Protein AF-A0AAW1MFQ7-F1 (afdb_monomer_lite)

Sequence (161 aa):
MTVETSGENYPTIGKVIPMIGCLIDQYNNYLPRYEIGKQLKTTLLKEIDKRFGAIEKSYIPAVSTILDPRFKQIHFRDPQAMGTVIRQIKSEITTLQNTSSSSESSDSSAEDPEFDLRAHHKKLAHTKKSGQCKSNKDSELNQYLSAPVRNLKDGSLGYLK

InterPro domains:
  IPR012337 Ribonuclease H-like superfamily [SSF53098] (4-151)

Foldseek 3Di:
DCVLVPPPDDPQLLCPLVVLLVVLVVLVPDDDPDPVSVVVSVVVVVVSCVVCVCVLLDQRNVLSNLPQLQRRCPSDPDVVSNVVNLVVVVVVVVVVVVVVVPPPDDDDDDDDCPPPPVVVVVVVVVVVCVDDDPPPVCCVSVVSSPDHRDDPVVPPCPPDD

Organism: Popillia japonica (NCBI:txid7064)

Structure (mmCIF, N/CA/C/O backbone):
data_AF-A0AAW1MFQ7-F1
#
_entry.id   AF-A0AAW1MFQ7-F1
#
loop_
_atom_site.group_PDB
_atom_site.id
_atom_site.type_symbol
_atom_site.label_atom_id
_atom_site.label_alt_id
_atom_site.label_comp_id
_atom_site.label_asym_id
_atom_site.label_entity_id
_atom_site.label_seq_id
_atom_site.pdbx_PDB_ins_code
_atom_site.Cartn_x
_atom_site.Cartn_y
_atom_site.Cartn_z
_atom_site.occupancy
_atom_site.B_iso_or_equiv
_atom_site.auth_seq_id
_atom_site.auth_comp_id
_atom_site.auth_asym_id
_atom_site.auth_atom_id
_atom_site.pdbx_PDB_model_num
ATOM 1 N N . MET A 1 1 ? 8.504 19.344 -7.578 1.00 40.78 1 MET A N 1
ATOM 2 C CA . MET A 1 1 ? 8.429 18.036 -6.887 1.00 40.78 1 MET A CA 1
ATOM 3 C C . MET A 1 1 ? 9.139 18.013 -5.530 1.00 40.78 1 MET A C 1
ATOM 5 O O . MET A 1 1 ? 8.792 17.167 -4.728 1.00 40.78 1 MET A O 1
ATOM 9 N N . THR A 1 2 ? 10.071 18.928 -5.230 1.00 45.25 2 THR A N 1
ATOM 10 C CA . THR A 1 2 ? 10.793 18.984 -3.937 1.00 45.25 2 THR A CA 1
ATOM 11 C C . THR A 1 2 ? 10.137 19.866 -2.867 1.00 45.25 2 THR A C 1
ATOM 13 O O . THR A 1 2 ? 10.495 19.770 -1.699 1.00 45.25 2 THR A O 1
ATOM 16 N N . VAL A 1 3 ? 9.155 20.698 -3.240 1.00 54.59 3 VAL A N 1
ATOM 17 C CA . VAL A 1 3 ? 8.459 21.604 -2.303 1.00 54.59 3 VAL A CA 1
ATOM 18 C C . VAL A 1 3 ? 7.546 20.837 -1.338 1.00 54.59 3 VAL A C 1
ATOM 20 O O . VAL A 1 3 ? 7.421 21.221 -0.185 1.00 54.59 3 VAL A O 1
ATOM 23 N N . GLU A 1 4 ? 6.967 19.707 -1.757 1.00 51.91 4 GLU A N 1
ATOM 24 C CA . GLU A 1 4 ? 6.092 18.909 -0.878 1.00 51.91 4 GLU A CA 1
ATOM 25 C C . GLU A 1 4 ? 6.851 18.032 0.130 1.00 51.91 4 GLU A C 1
ATOM 27 O O . GLU A 1 4 ? 6.253 17.508 1.069 1.00 51.91 4 GLU A O 1
ATOM 32 N N . THR A 1 5 ? 8.163 17.866 -0.061 1.00 51.28 5 THR A N 1
ATOM 33 C CA . THR A 1 5 ? 9.039 17.041 0.785 1.00 51.28 5 THR A CA 1
ATOM 34 C C . THR A 1 5 ? 9.947 17.865 1.699 1.00 51.28 5 THR A C 1
ATOM 36 O O . THR A 1 5 ? 10.625 17.286 2.546 1.00 51.28 5 THR A O 1
ATOM 39 N N . SER A 1 6 ? 9.984 19.193 1.537 1.00 50.94 6 SER A N 1
ATOM 40 C CA . SER A 1 6 ? 10.792 20.087 2.371 1.00 50.94 6 SER A CA 1
ATOM 41 C C . SER A 1 6 ? 10.010 20.429 3.642 1.00 50.94 6 SER A C 1
ATOM 43 O O . SER A 1 6 ? 8.901 20.957 3.583 1.00 50.94 6 SER A O 1
ATOM 45 N N . GLY A 1 7 ? 10.547 20.022 4.791 1.00 51.88 7 GLY A N 1
ATOM 46 C CA . GLY A 1 7 ? 9.863 19.960 6.083 1.00 51.88 7 GLY A CA 1
ATOM 47 C C . GLY A 1 7 ? 9.575 21.305 6.745 1.00 51.88 7 GLY A C 1
ATOM 48 O O . GLY A 1 7 ? 10.088 21.563 7.826 1.00 51.88 7 GLY A O 1
ATOM 49 N N . GLU A 1 8 ? 8.709 22.120 6.151 1.00 50.41 8 GLU A N 1
ATOM 50 C CA . GLU A 1 8 ? 8.240 23.361 6.783 1.00 50.41 8 GLU A CA 1
ATOM 51 C C . GLU A 1 8 ? 6.853 23.198 7.434 1.00 50.41 8 GLU A C 1
ATOM 53 O O . GLU A 1 8 ? 6.510 23.980 8.307 1.00 50.41 8 GLU A O 1
ATOM 58 N N . ASN A 1 9 ? 6.092 22.137 7.104 1.00 50.78 9 ASN A N 1
ATOM 59 C CA . ASN A 1 9 ? 4.838 21.748 7.777 1.00 50.78 9 ASN A CA 1
ATOM 60 C C . ASN A 1 9 ? 4.550 20.235 7.599 1.00 50.78 9 ASN A C 1
ATOM 62 O O . ASN A 1 9 ? 3.808 19.851 6.702 1.00 50.78 9 ASN A O 1
ATOM 66 N N . TYR A 1 10 ? 5.182 19.383 8.419 1.00 50.25 10 TYR A N 1
ATOM 67 C CA . TYR A 1 10 ? 4.993 17.922 8.571 1.00 50.25 10 TYR A CA 1
ATOM 68 C C . TYR A 1 10 ? 4.694 17.082 7.302 1.00 50.25 10 TYR A C 1
ATOM 70 O O . TYR A 1 10 ? 3.563 17.087 6.797 1.00 50.25 10 TYR A O 1
ATOM 78 N N . PRO A 1 11 ? 5.619 16.201 6.859 1.00 53.72 11 PRO A N 1
ATOM 79 C CA . PRO A 1 11 ? 5.247 15.086 5.998 1.00 53.72 11 PRO A CA 1
ATOM 80 C C . PRO A 1 11 ? 4.347 14.146 6.813 1.00 53.72 11 PRO A C 1
ATOM 82 O O . PRO A 1 11 ? 4.793 13.283 7.562 1.00 53.72 11 PRO A O 1
ATOM 85 N N . THR A 1 12 ? 3.043 14.383 6.708 1.00 68.25 12 THR A N 1
ATOM 86 C CA . THR A 1 12 ? 1.972 13.567 7.273 1.00 68.25 12 THR A CA 1
ATOM 87 C C . THR A 1 12 ? 2.138 12.165 6.710 1.00 68.25 12 THR A C 1
ATOM 8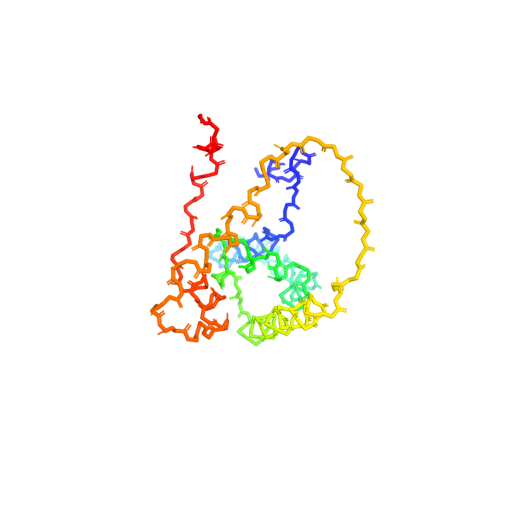9 O O . THR A 1 12 ? 1.884 11.934 5.534 1.00 68.25 12 THR A O 1
ATOM 92 N N . ILE A 1 13 ? 2.619 11.235 7.530 1.00 83.00 13 ILE A N 1
ATOM 93 C CA . ILE A 1 13 ? 2.952 9.848 7.173 1.00 83.00 13 ILE A CA 1
ATOM 94 C C . ILE A 1 13 ? 1.862 9.139 6.329 1.00 83.00 13 ILE A C 1
ATOM 96 O O . ILE A 1 13 ? 2.179 8.269 5.522 1.00 83.00 13 ILE A O 1
ATOM 100 N N . GLY A 1 14 ? 0.599 9.582 6.408 1.00 83.31 14 GLY A N 1
ATOM 101 C CA . GLY A 1 14 ? -0.511 9.154 5.542 1.00 83.31 14 GLY A CA 1
ATOM 102 C C . GLY A 1 14 ? -0.409 9.522 4.049 1.00 83.31 14 GLY A C 1
ATOM 103 O O . GLY A 1 14 ? -1.181 9.013 3.246 1.00 83.31 14 GLY A O 1
ATOM 104 N N . LYS A 1 15 ? 0.540 10.371 3.633 1.00 86.69 15 LYS A N 1
ATOM 105 C CA . LYS A 1 15 ? 0.816 10.673 2.213 1.00 86.69 15 LYS A CA 1
ATOM 106 C C . LYS A 1 15 ? 1.750 9.663 1.550 1.00 86.69 15 LYS A C 1
ATOM 108 O O . LYS A 1 15 ? 1.824 9.618 0.325 1.00 86.69 15 LYS A O 1
ATOM 113 N N . VAL A 1 16 ? 2.482 8.874 2.337 1.00 88.06 16 VAL A N 1
ATOM 114 C CA . VAL A 1 16 ? 3.538 7.989 1.827 1.00 88.06 16 VAL A CA 1
ATOM 115 C C . VAL A 1 16 ? 2.961 6.932 0.884 1.00 88.06 16 VAL A C 1
ATOM 117 O O . VAL A 1 16 ? 3.433 6.813 -0.246 1.00 88.06 16 VAL A O 1
ATOM 120 N N . ILE A 1 17 ? 1.899 6.236 1.302 1.00 89.31 17 ILE A N 1
ATOM 121 C CA . ILE A 1 17 ? 1.224 5.209 0.492 1.00 89.31 17 ILE A CA 1
ATOM 122 C C . ILE A 1 17 ? 0.671 5.805 -0.822 1.00 89.31 17 ILE A C 1
ATOM 124 O O . ILE A 1 17 ? 1.047 5.306 -1.887 1.00 89.31 17 ILE A O 1
ATOM 128 N N . PRO A 1 18 ? -0.110 6.910 -0.805 1.00 88.69 18 PRO A N 1
ATOM 129 C CA . PRO A 1 18 ? -0.550 7.588 -2.026 1.00 88.69 18 PRO A CA 1
ATOM 130 C C . PRO A 1 18 ? 0.584 7.987 -2.972 1.00 88.69 18 PRO A C 1
ATOM 132 O O . PRO A 1 18 ? 0.482 7.759 -4.175 1.00 88.69 18 PRO A O 1
ATOM 135 N N . MET A 1 19 ? 1.680 8.556 -2.456 1.00 89.19 19 MET A N 1
ATOM 136 C CA . MET A 1 19 ? 2.805 8.993 -3.291 1.00 89.19 19 MET A CA 1
ATOM 137 C C . MET A 1 19 ? 3.497 7.822 -3.992 1.00 89.19 19 MET A C 1
ATOM 139 O O . MET A 1 19 ? 3.782 7.909 -5.185 1.00 89.19 19 MET A O 1
ATOM 143 N N . ILE A 1 20 ? 3.745 6.723 -3.274 1.00 89.25 20 ILE A N 1
ATOM 144 C CA . ILE A 1 20 ? 4.351 5.511 -3.843 1.00 89.25 20 ILE A CA 1
ATOM 145 C C . ILE A 1 20 ? 3.416 4.889 -4.883 1.00 89.25 20 ILE A C 1
ATOM 147 O O . ILE A 1 20 ? 3.870 4.490 -5.958 1.00 89.25 20 ILE A O 1
ATOM 151 N N . GLY A 1 21 ? 2.112 4.862 -4.590 1.00 88.31 21 GLY A N 1
ATOM 152 C CA . GLY A 1 21 ? 1.073 4.450 -5.527 1.00 88.31 21 GLY A CA 1
ATOM 153 C C . GLY A 1 21 ? 1.164 5.238 -6.833 1.00 88.31 21 GLY A C 1
ATOM 154 O O . GLY A 1 21 ? 1.496 4.676 -7.879 1.00 88.31 21 GLY A O 1
ATOM 155 N N . CYS A 1 22 ? 1.010 6.560 -6.744 1.00 88.19 22 CYS A N 1
ATOM 156 C CA . CYS A 1 22 ? 1.114 7.467 -7.882 1.00 88.19 22 CYS A CA 1
ATOM 157 C C . CYS A 1 22 ? 2.427 7.286 -8.655 1.00 88.19 22 CYS A C 1
ATOM 159 O O . CYS A 1 22 ? 2.408 7.211 -9.880 1.00 88.19 22 CYS A O 1
ATOM 161 N N . LEU A 1 23 ? 3.567 7.181 -7.967 1.00 88.06 23 LEU A N 1
ATOM 162 C CA . LEU A 1 23 ? 4.874 7.026 -8.607 1.00 88.06 23 LEU A CA 1
ATOM 163 C C . LEU A 1 23 ? 4.950 5.753 -9.460 1.00 88.06 23 LEU A C 1
ATOM 165 O O . LEU A 1 23 ? 5.402 5.805 -10.604 1.00 88.06 23 LEU A O 1
ATOM 169 N N . ILE A 1 24 ? 4.494 4.623 -8.920 1.00 89.50 24 ILE A N 1
ATOM 170 C CA . ILE A 1 24 ? 4.485 3.344 -9.637 1.00 89.50 24 ILE A CA 1
ATOM 171 C C . ILE A 1 24 ? 3.519 3.400 -10.829 1.00 89.50 24 ILE A C 1
ATOM 173 O O . ILE A 1 24 ? 3.879 2.932 -11.906 1.00 89.50 24 ILE A O 1
ATOM 177 N N . ASP A 1 25 ? 2.343 4.017 -10.683 1.00 89.12 25 ASP A N 1
ATOM 178 C CA . ASP A 1 25 ? 1.376 4.143 -11.783 1.00 89.12 25 ASP A CA 1
ATOM 179 C C . ASP A 1 25 ? 1.938 5.006 -12.921 1.00 89.12 25 ASP A C 1
ATOM 181 O O . ASP A 1 25 ? 1.860 4.632 -14.093 1.00 89.12 25 ASP A O 1
ATOM 185 N N . GLN A 1 26 ? 2.583 6.128 -12.586 1.00 88.94 26 GLN A N 1
ATOM 186 C CA . GLN A 1 26 ? 3.259 6.990 -13.560 1.00 88.94 26 GLN A CA 1
ATOM 187 C C . GLN A 1 26 ? 4.369 6.235 -14.297 1.00 88.94 26 GLN A C 1
ATOM 189 O O . GLN A 1 26 ? 4.437 6.273 -15.526 1.00 88.94 26 GLN A O 1
ATOM 194 N N . TYR A 1 27 ? 5.215 5.504 -13.568 1.00 87.50 27 TYR A N 1
ATOM 195 C CA . TYR A 1 27 ? 6.289 4.731 -14.186 1.00 87.50 27 TYR A CA 1
ATOM 196 C C . TYR A 1 27 ? 5.764 3.584 -15.043 1.00 87.50 27 TYR A C 1
ATOM 198 O O . TYR A 1 27 ? 6.316 3.341 -16.115 1.00 87.50 27 TYR A O 1
ATOM 206 N N . ASN A 1 28 ? 4.699 2.900 -14.624 1.00 87.56 28 ASN A N 1
ATOM 207 C CA . ASN A 1 28 ? 4.076 1.831 -15.401 1.00 87.56 28 ASN A CA 1
ATOM 208 C C . ASN A 1 28 ? 3.525 2.351 -16.732 1.00 87.56 28 ASN A C 1
ATOM 210 O O . ASN A 1 28 ? 3.812 1.743 -17.765 1.00 87.56 28 ASN A O 1
ATOM 214 N N . ASN A 1 29 ? 2.863 3.510 -16.718 1.00 89.00 29 ASN A N 1
ATOM 215 C CA . ASN A 1 29 ? 2.310 4.163 -17.908 1.00 89.00 29 ASN A CA 1
ATOM 216 C C . ASN A 1 29 ? 3.370 4.823 -18.804 1.00 89.00 29 ASN A C 1
ATOM 218 O O . ASN A 1 29 ? 3.126 5.058 -19.986 1.00 89.00 29 ASN A O 1
ATOM 222 N N . TYR A 1 30 ? 4.558 5.115 -18.275 1.00 88.81 30 TYR A N 1
ATOM 223 C CA . TYR A 1 30 ? 5.650 5.678 -19.060 1.00 88.81 30 TYR A CA 1
ATOM 224 C C . TYR A 1 30 ? 6.295 4.618 -19.967 1.00 88.81 30 TYR A C 1
ATOM 226 O O . TYR A 1 30 ? 6.749 3.575 -19.485 1.00 88.81 30 TYR A O 1
ATOM 234 N N . LEU A 1 31 ? 6.387 4.893 -21.274 1.00 89.56 31 LEU A N 1
ATOM 235 C CA . LEU A 1 31 ? 7.075 4.046 -22.256 1.00 89.56 31 LEU A CA 1
ATOM 236 C C . LEU A 1 31 ? 8.417 4.679 -22.671 1.00 89.56 31 LEU A C 1
ATOM 238 O O . LEU A 1 31 ? 8.434 5.609 -23.482 1.00 89.56 31 LEU A O 1
ATOM 242 N N . PRO A 1 32 ? 9.560 4.181 -22.160 1.00 89.00 32 PRO A N 1
ATOM 243 C CA . PRO A 1 32 ? 10.869 4.683 -22.554 1.00 89.00 32 PRO A CA 1
ATOM 244 C C . PRO A 1 32 ? 11.203 4.275 -23.993 1.00 89.00 32 PRO A C 1
ATOM 246 O O . PRO A 1 32 ? 11.120 3.100 -24.354 1.00 89.00 32 PRO A O 1
ATOM 249 N N . ARG A 1 33 ? 11.653 5.243 -24.798 1.00 90.06 33 ARG A N 1
ATOM 250 C CA . ARG A 1 33 ? 12.086 5.015 -26.188 1.00 90.06 33 ARG A CA 1
ATOM 251 C C . ARG A 1 33 ? 13.464 4.352 -26.292 1.00 90.06 33 ARG A C 1
ATOM 253 O O . ARG A 1 33 ? 13.725 3.641 -27.255 1.00 90.06 33 ARG A O 1
ATOM 260 N N . TYR A 1 34 ? 14.332 4.591 -25.312 1.00 93.62 34 TYR A N 1
ATOM 261 C CA . TYR A 1 34 ? 15.722 4.129 -25.305 1.00 93.62 34 TYR A CA 1
ATOM 262 C C . TYR A 1 34 ? 15.917 2.946 -24.349 1.00 93.62 34 TYR A C 1
ATOM 264 O O . TYR A 1 34 ? 15.319 2.921 -23.271 1.00 93.62 34 TYR A O 1
ATOM 272 N N . GLU A 1 35 ? 16.807 2.011 -24.699 1.00 91.06 35 GLU A N 1
ATOM 273 C CA . GLU A 1 35 ? 17.109 0.822 -23.881 1.00 91.06 35 GLU A CA 1
ATOM 274 C C . GLU A 1 35 ? 17.611 1.174 -22.475 1.00 91.06 35 GLU A C 1
ATOM 276 O O . GLU A 1 35 ? 17.147 0.600 -21.491 1.00 91.06 35 GLU A O 1
ATOM 281 N N . ILE A 1 36 ? 18.458 2.201 -22.350 1.00 94.12 36 ILE A N 1
ATOM 282 C CA . ILE A 1 36 ? 18.899 2.710 -21.042 1.00 94.12 36 ILE A CA 1
ATOM 283 C C . ILE A 1 36 ? 17.718 3.168 -20.170 1.00 94.12 36 ILE A C 1
ATOM 285 O O . ILE A 1 36 ? 17.699 2.938 -18.964 1.00 94.12 36 ILE A O 1
ATOM 289 N N . GLY A 1 37 ? 16.683 3.751 -20.784 1.00 90.62 37 GLY A N 1
ATOM 290 C CA . GLY A 1 37 ? 15.468 4.172 -20.090 1.00 90.62 37 GLY A CA 1
ATOM 291 C C . GLY A 1 37 ? 14.620 2.988 -19.623 1.00 90.62 37 GLY A C 1
ATOM 292 O O . GLY A 1 37 ? 14.038 3.039 -18.540 1.00 90.62 37 GLY A O 1
ATOM 293 N N . LYS A 1 38 ? 14.582 1.893 -20.394 1.00 92.56 38 LYS A N 1
ATOM 294 C CA . LYS A 1 38 ? 13.915 0.643 -19.991 1.00 92.56 38 LYS A CA 1
ATOM 295 C C . LYS A 1 38 ? 14.634 -0.022 -18.820 1.00 92.56 38 LYS A C 1
ATOM 297 O O . LYS A 1 38 ? 13.981 -0.451 -17.865 1.00 92.56 38 LYS A O 1
ATOM 302 N N . GLN A 1 39 ? 15.966 -0.062 -18.862 1.00 93.38 39 GLN A N 1
ATOM 303 C CA . GLN A 1 39 ? 16.784 -0.566 -17.758 1.00 93.38 39 GLN A CA 1
ATOM 304 C C . GLN A 1 39 ? 16.586 0.277 -16.496 1.00 93.38 39 GLN A C 1
ATOM 306 O O . GLN A 1 39 ? 16.305 -0.282 -15.438 1.00 93.38 39 GLN A O 1
ATOM 311 N N . LEU A 1 40 ? 16.625 1.609 -16.613 1.00 92.44 40 LEU A N 1
ATOM 312 C CA . LEU A 1 40 ? 16.374 2.517 -15.493 1.00 92.44 40 LEU A CA 1
ATOM 313 C C . LEU A 1 40 ? 14.984 2.303 -14.884 1.00 92.44 40 LEU A C 1
ATOM 315 O O . LEU A 1 40 ? 14.884 2.124 -13.674 1.00 92.44 40 LEU A O 1
ATOM 319 N N . LYS A 1 41 ? 13.924 2.258 -15.706 1.00 92.12 41 LYS A N 1
ATOM 320 C CA . LYS A 1 41 ? 12.550 1.982 -15.246 1.00 92.12 41 LYS A CA 1
ATOM 321 C C . LYS A 1 41 ? 12.479 0.667 -14.469 1.00 92.12 41 LYS A C 1
ATOM 323 O O . LYS A 1 41 ? 11.904 0.625 -13.386 1.00 92.12 41 LYS A O 1
ATOM 328 N N . THR A 1 42 ? 13.087 -0.391 -15.000 1.00 92.81 42 THR A N 1
ATOM 329 C CA . THR A 1 42 ? 13.068 -1.721 -14.375 1.00 92.81 42 THR A CA 1
ATOM 330 C C . THR A 1 42 ? 13.802 -1.725 -13.036 1.00 92.81 42 THR A C 1
ATOM 332 O O . THR A 1 42 ? 13.282 -2.236 -12.047 1.00 92.81 42 THR A O 1
ATOM 335 N N . THR A 1 43 ? 14.998 -1.139 -12.981 1.00 93.81 43 THR A N 1
ATOM 336 C CA . THR A 1 43 ? 15.794 -1.053 -11.750 1.00 93.81 43 THR A CA 1
ATOM 337 C C . THR A 1 43 ? 15.107 -0.186 -10.702 1.00 93.81 43 THR A C 1
ATOM 339 O O . THR A 1 43 ? 15.072 -0.557 -9.532 1.00 93.81 43 THR A O 1
ATOM 342 N N . LEU A 1 44 ? 14.501 0.930 -11.112 1.00 92.75 44 LEU A N 1
ATOM 343 C CA . LEU A 1 44 ? 13.798 1.817 -10.195 1.00 92.75 44 LEU A CA 1
ATOM 344 C C . LEU A 1 44 ? 12.564 1.142 -9.589 1.00 92.75 44 LEU A C 1
ATOM 346 O O . LEU A 1 44 ? 12.392 1.192 -8.377 1.00 92.75 44 LEU A O 1
ATOM 350 N N . LEU A 1 45 ? 11.740 0.465 -10.397 1.00 92.75 45 LEU A N 1
ATOM 351 C CA . LEU A 1 45 ? 10.583 -0.280 -9.888 1.00 92.75 45 LEU A CA 1
ATOM 352 C C . LEU A 1 45 ? 11.005 -1.381 -8.906 1.00 92.75 45 LEU A C 1
ATOM 354 O O . LEU A 1 45 ? 10.363 -1.541 -7.871 1.00 92.75 45 LEU A O 1
ATOM 358 N N . LYS A 1 46 ? 12.118 -2.079 -9.173 1.00 93.81 46 LYS A N 1
ATOM 359 C CA . LYS A 1 46 ? 12.692 -3.064 -8.241 1.00 93.81 46 LYS A CA 1
ATOM 360 C C . LYS A 1 46 ? 13.136 -2.436 -6.920 1.00 93.81 46 LYS A C 1
ATOM 362 O O . LYS A 1 46 ? 12.874 -3.000 -5.865 1.00 93.81 46 LYS A O 1
ATOM 367 N N . GLU A 1 47 ? 13.802 -1.284 -6.955 1.00 94.06 47 GLU A N 1
ATOM 368 C CA . GLU A 1 47 ? 14.229 -0.590 -5.733 1.00 94.06 47 GLU A CA 1
ATOM 369 C C . GLU A 1 47 ? 13.047 -0.013 -4.944 1.00 94.06 47 GLU A C 1
ATOM 371 O O . GLU A 1 47 ? 13.061 -0.048 -3.712 1.00 94.06 47 GLU A O 1
ATOM 376 N N . ILE A 1 48 ? 12.007 0.474 -5.631 1.00 92.06 48 ILE A N 1
ATOM 377 C CA . ILE A 1 48 ? 10.765 0.915 -4.989 1.00 92.06 48 ILE A CA 1
ATOM 378 C C . ILE A 1 48 ? 10.096 -0.271 -4.292 1.00 92.06 48 ILE A C 1
ATOM 380 O O . ILE A 1 48 ? 9.780 -0.163 -3.113 1.00 92.06 48 ILE A O 1
ATOM 384 N N . ASP A 1 49 ? 9.929 -1.405 -4.969 1.00 91.31 49 ASP A N 1
ATOM 385 C CA . ASP A 1 49 ? 9.322 -2.603 -4.377 1.00 91.31 49 ASP A CA 1
ATOM 386 C C . ASP A 1 49 ? 10.145 -3.144 -3.197 1.00 91.31 49 ASP A C 1
ATOM 388 O O . ASP A 1 49 ? 9.621 -3.409 -2.118 1.00 91.31 49 ASP A O 1
ATOM 392 N N . LYS A 1 50 ? 11.472 -3.180 -3.327 1.00 92.81 50 LYS A N 1
ATOM 393 C CA . LYS A 1 50 ? 12.374 -3.600 -2.249 1.00 92.81 50 LYS A CA 1
ATOM 394 C C . LYS A 1 50 ? 12.243 -2.747 -0.982 1.00 92.81 50 LYS A C 1
ATOM 396 O O . LYS A 1 50 ? 12.368 -3.272 0.121 1.00 92.81 50 LYS A O 1
ATOM 401 N N . ARG A 1 51 ? 12.047 -1.431 -1.123 1.00 89.75 51 ARG A N 1
ATOM 402 C CA . ARG A 1 51 ? 11.999 -0.483 0.008 1.00 89.75 51 ARG A CA 1
ATOM 403 C C . ARG A 1 51 ? 10.587 -0.243 0.530 1.00 89.75 51 ARG A C 1
ATOM 405 O O . ARG A 1 51 ? 10.413 0.007 1.718 1.00 89.75 51 ARG A O 1
ATOM 412 N N . PHE A 1 52 ? 9.594 -0.307 -0.350 1.00 88.75 52 PHE A N 1
ATOM 413 C CA . PHE A 1 52 ? 8.224 0.117 -0.083 1.00 88.75 52 PHE A CA 1
ATOM 414 C C . PHE A 1 52 ? 7.165 -0.947 -0.391 1.00 88.75 52 PHE A C 1
ATOM 416 O O . PHE A 1 52 ? 5.997 -0.715 -0.106 1.00 88.75 52 PHE A O 1
ATOM 423 N N . GLY A 1 53 ? 7.520 -2.125 -0.902 1.00 86.50 53 GLY A N 1
ATOM 424 C CA . GLY A 1 53 ? 6.559 -3.185 -1.242 1.00 86.50 53 GLY A CA 1
ATOM 425 C C . GLY A 1 53 ? 5.770 -3.718 -0.040 1.00 86.50 53 GLY A C 1
ATOM 426 O O . GLY A 1 53 ? 4.663 -4.224 -0.188 1.00 86.50 53 GLY A O 1
ATOM 427 N N . ALA A 1 54 ? 6.296 -3.547 1.178 1.00 88.56 54 ALA A N 1
ATOM 428 C CA . ALA A 1 54 ? 5.611 -3.896 2.424 1.00 88.56 54 ALA A CA 1
ATOM 429 C C . ALA A 1 54 ? 5.045 -2.680 3.187 1.00 88.56 54 ALA A C 1
ATOM 431 O O . ALA A 1 54 ? 4.618 -2.830 4.332 1.00 88.56 54 ALA A O 1
ATOM 432 N N . ILE A 1 55 ? 5.028 -1.479 2.592 1.00 88.50 55 ILE A N 1
ATOM 433 C CA . ILE A 1 55 ? 4.619 -0.252 3.298 1.00 88.50 55 ILE A CA 1
ATOM 434 C C . ILE A 1 55 ? 3.155 -0.300 3.755 1.00 88.50 55 ILE A C 1
ATOM 436 O O . ILE A 1 55 ? 2.843 0.181 4.839 1.00 88.50 55 ILE A O 1
ATOM 440 N N . GLU A 1 56 ? 2.279 -0.948 2.981 1.00 86.06 56 GLU A N 1
ATOM 441 C CA . GLU A 1 56 ? 0.857 -1.122 3.312 1.00 86.06 56 GLU A CA 1
ATOM 442 C C . GLU A 1 56 ? 0.633 -2.083 4.490 1.00 86.06 56 GLU A C 1
ATOM 444 O O . GLU A 1 56 ? -0.399 -2.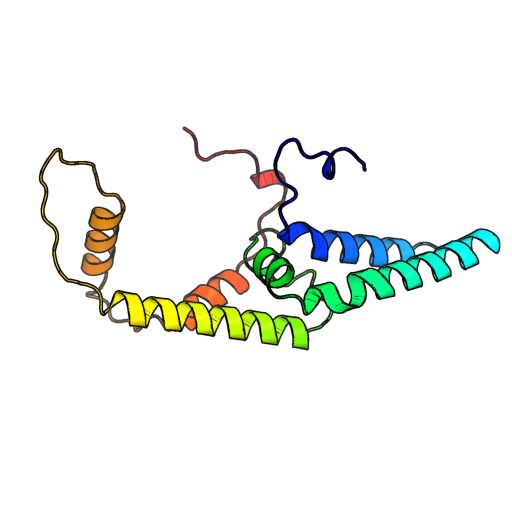021 5.153 1.00 86.06 56 GLU A O 1
ATOM 449 N N . LYS A 1 57 ? 1.612 -2.951 4.785 1.00 88.69 57 LYS A N 1
ATOM 450 C CA . LYS A 1 57 ? 1.584 -3.880 5.928 1.00 88.69 57 LYS A CA 1
ATOM 451 C C . LYS A 1 57 ? 2.091 -3.229 7.214 1.00 88.69 57 LYS A C 1
ATOM 453 O O . LYS A 1 57 ? 1.887 -3.770 8.298 1.00 88.69 57 LYS A O 1
ATOM 458 N N . SER A 1 58 ? 2.763 -2.082 7.106 1.00 89.81 58 SER A N 1
ATOM 459 C CA . SER A 1 58 ? 3.210 -1.314 8.261 1.00 89.81 58 SER A CA 1
ATOM 460 C C . SER A 1 58 ? 2.041 -0.519 8.838 1.00 89.81 58 SER A C 1
ATOM 462 O O . SER A 1 58 ? 1.422 0.291 8.150 1.00 89.81 58 SER A O 1
ATOM 464 N N . TYR A 1 59 ? 1.746 -0.747 10.119 1.00 88.94 59 TYR A N 1
ATOM 465 C CA . TYR A 1 59 ? 0.550 -0.216 10.773 1.00 88.94 59 TYR A CA 1
ATOM 466 C C . TYR A 1 59 ? 0.470 1.315 10.727 1.00 88.94 59 TYR A C 1
ATOM 468 O O . TYR A 1 59 ? -0.524 1.871 10.275 1.00 88.94 59 TYR A O 1
ATOM 476 N N . ILE A 1 60 ? 1.538 2.005 11.132 1.00 90.44 60 ILE A N 1
ATOM 477 C CA . ILE A 1 60 ? 1.564 3.471 11.259 1.00 90.44 60 ILE A CA 1
ATOM 478 C C . ILE A 1 60 ? 1.233 4.184 9.933 1.00 90.44 60 ILE A C 1
ATOM 480 O O . ILE A 1 60 ? 0.288 4.980 9.919 1.00 90.44 60 ILE A O 1
ATOM 484 N N . PRO A 1 61 ? 1.944 3.940 8.810 1.00 87.06 61 PRO A N 1
ATOM 485 C CA . PRO A 1 61 ? 1.615 4.587 7.542 1.00 87.06 61 PRO A CA 1
ATOM 486 C C . PRO A 1 61 ? 0.251 4.150 7.004 1.00 87.06 61 PRO A C 1
ATOM 488 O O . PRO A 1 61 ? -0.471 4.983 6.452 1.00 87.06 61 PRO A O 1
ATOM 491 N N . ALA A 1 62 ? -0.142 2.888 7.201 1.00 89.50 62 ALA A N 1
ATOM 492 C CA . ALA A 1 62 ? -1.418 2.386 6.715 1.00 89.50 62 ALA A CA 1
ATOM 493 C C . ALA A 1 62 ? -2.613 3.024 7.436 1.00 89.50 62 ALA A C 1
ATOM 495 O O . ALA A 1 62 ? -3.494 3.591 6.790 1.00 89.50 62 ALA A O 1
ATOM 496 N N . VAL A 1 63 ? -2.616 3.024 8.769 1.00 91.50 63 VAL A N 1
ATOM 497 C CA . VAL A 1 63 ? -3.659 3.679 9.572 1.00 91.50 63 VAL A CA 1
ATOM 498 C C . VAL A 1 63 ? -3.727 5.161 9.272 1.00 91.50 63 VAL A C 1
ATOM 500 O O . VAL A 1 63 ? -4.810 5.688 9.040 1.00 91.50 63 VAL A O 1
ATOM 503 N N . SER A 1 64 ? -2.577 5.830 9.220 1.00 89.56 64 SER A N 1
ATOM 504 C CA . SER A 1 64 ? -2.534 7.266 8.950 1.00 89.56 64 SER A CA 1
ATOM 505 C C . SER A 1 64 ? -3.103 7.613 7.576 1.00 89.56 64 SER A C 1
ATOM 507 O O . SER A 1 64 ? -3.713 8.663 7.419 1.00 89.56 64 SER A O 1
ATOM 509 N N . THR A 1 65 ? -2.938 6.729 6.589 1.00 90.25 65 THR A N 1
ATOM 510 C CA . THR A 1 65 ? -3.532 6.892 5.254 1.00 90.25 65 THR A CA 1
ATOM 511 C C . THR A 1 65 ? -5.045 6.661 5.289 1.00 90.25 65 THR A C 1
ATOM 513 O O . THR A 1 65 ? -5.801 7.446 4.721 1.00 90.25 65 THR A O 1
ATOM 516 N N . ILE A 1 66 ? -5.507 5.618 5.991 1.00 90.44 66 ILE A N 1
ATOM 517 C CA . ILE A 1 66 ? -6.936 5.283 6.112 1.00 90.44 66 ILE A CA 1
ATOM 518 C C . ILE A 1 66 ? -7.706 6.383 6.851 1.00 90.44 66 ILE A C 1
ATOM 520 O O . ILE A 1 66 ? -8.807 6.756 6.442 1.00 90.44 66 ILE A O 1
ATOM 524 N N . LEU A 1 67 ? -7.134 6.911 7.931 1.00 88.44 67 LEU A N 1
ATOM 525 C CA . LEU A 1 67 ? -7.739 7.962 8.746 1.00 88.44 67 LEU A CA 1
ATOM 526 C C . LEU A 1 67 ? -7.634 9.356 8.114 1.00 88.44 67 LEU A C 1
ATOM 528 O O . LEU A 1 67 ? -8.287 10.276 8.597 1.00 88.44 67 LEU A O 1
ATOM 532 N N . ASP A 1 68 ? -6.874 9.524 7.028 1.00 85.38 68 ASP A N 1
ATOM 533 C CA . ASP A 1 68 ? -6.857 10.772 6.267 1.00 85.38 68 ASP A CA 1
ATOM 534 C C . ASP A 1 68 ? -8.069 10.828 5.313 1.00 85.38 68 ASP A C 1
ATOM 536 O O . ASP A 1 68 ? -8.158 10.017 4.379 1.00 85.38 68 ASP A O 1
ATOM 540 N N . PRO A 1 69 ? -8.996 11.798 5.474 1.00 81.50 69 PRO A N 1
ATOM 541 C CA . PRO A 1 69 ? -10.197 11.905 4.643 1.00 81.50 69 PRO A CA 1
ATOM 542 C C . PRO A 1 69 ? -9.919 12.102 3.151 1.00 81.50 69 PRO A C 1
ATOM 544 O O . PRO A 1 69 ? -10.840 11.940 2.346 1.00 81.50 69 PRO A O 1
ATOM 547 N N . ARG A 1 70 ? -8.686 12.491 2.791 1.00 81.12 70 ARG A N 1
ATOM 548 C CA . ARG A 1 70 ? -8.225 12.737 1.417 1.00 81.12 70 ARG A CA 1
ATOM 549 C C . ARG A 1 70 ? -7.752 11.475 0.694 1.00 81.12 70 ARG A C 1
ATOM 551 O O . ARG A 1 70 ? -7.655 11.508 -0.525 1.00 81.12 70 ARG A O 1
ATOM 558 N N . PHE A 1 71 ? -7.458 10.387 1.405 1.00 83.06 71 PHE A N 1
ATOM 559 C CA . PHE A 1 71 ? -6.904 9.169 0.797 1.00 83.06 71 PHE A CA 1
ATOM 560 C C . PHE A 1 71 ? -7.757 7.940 1.102 1.00 83.06 71 PHE A C 1
ATOM 562 O O . PHE A 1 71 ? -8.166 7.228 0.180 1.00 83.06 71 PHE A O 1
ATOM 569 N N . LYS A 1 72 ? -8.077 7.716 2.382 1.00 85.00 72 LYS A N 1
ATOM 570 C CA . LYS A 1 72 ? -8.855 6.568 2.863 1.00 85.00 72 LYS A CA 1
ATOM 571 C C . LYS A 1 72 ? -8.354 5.252 2.253 1.00 85.00 72 LYS A C 1
ATOM 573 O O . LYS A 1 72 ? -7.188 4.905 2.401 1.00 85.00 72 LYS A O 1
ATOM 578 N N . GLN A 1 73 ? -9.234 4.520 1.573 1.00 85.38 73 GLN A N 1
ATOM 579 C CA . GLN A 1 73 ? -8.957 3.203 0.996 1.00 85.38 73 GLN A CA 1
ATOM 580 C C . GLN A 1 73 ? -8.429 3.261 -0.446 1.00 85.38 73 GLN A C 1
ATOM 582 O O . GLN A 1 73 ? -7.983 2.245 -0.962 1.00 85.38 73 GLN A O 1
ATOM 587 N N . ILE A 1 74 ? -8.468 4.425 -1.108 1.00 83.62 74 ILE A N 1
ATOM 588 C CA . ILE A 1 74 ? -8.275 4.525 -2.567 1.00 83.62 74 ILE A CA 1
ATOM 589 C C . ILE A 1 74 ? -6.875 4.088 -3.007 1.00 83.62 74 ILE A C 1
ATOM 591 O O . ILE A 1 74 ? -6.714 3.513 -4.078 1.00 83.62 74 ILE A O 1
ATOM 595 N N . HIS A 1 75 ? -5.864 4.370 -2.189 1.00 80.12 75 HIS A N 1
ATOM 596 C CA . HIS A 1 75 ? -4.464 4.163 -2.557 1.00 80.12 75 HIS A CA 1
ATOM 597 C C . HIS A 1 75 ? -3.871 2.844 -2.048 1.00 80.12 75 HIS A C 1
ATOM 599 O O . HIS A 1 75 ? -2.666 2.646 -2.179 1.00 80.12 75 HIS A O 1
ATOM 605 N N . PHE A 1 76 ? -4.690 1.953 -1.482 1.00 84.81 76 PHE A N 1
ATOM 606 C CA . PHE A 1 76 ? -4.250 0.614 -1.095 1.00 84.81 76 PHE A CA 1
ATOM 607 C C . PHE A 1 76 ? -4.318 -0.337 -2.285 1.00 84.81 76 PHE A C 1
ATOM 609 O O . PHE A 1 76 ? -5.343 -0.431 -2.962 1.00 84.81 76 PHE A O 1
ATOM 616 N N . ARG A 1 77 ? -3.230 -1.0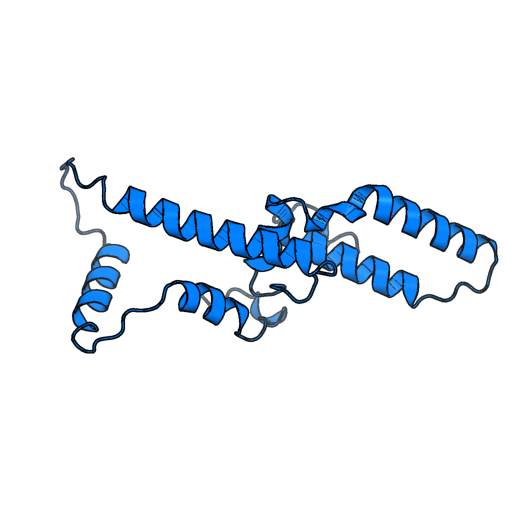65 -2.525 1.00 84.75 77 ARG A N 1
ATOM 617 C CA . ARG A 1 77 ? -3.127 -2.063 -3.593 1.00 84.75 77 ARG A CA 1
ATOM 618 C C . ARG A 1 77 ? -3.281 -3.485 -3.092 1.00 84.75 77 ARG A C 1
ATOM 620 O O . ARG A 1 77 ? -3.657 -4.343 -3.883 1.00 84.75 77 ARG A O 1
ATOM 627 N N . ASP A 1 78 ? -3.000 -3.734 -1.816 1.00 87.06 78 ASP A N 1
ATOM 628 C CA . ASP A 1 78 ? -3.184 -5.025 -1.162 1.00 87.06 78 ASP A CA 1
ATOM 629 C C . ASP A 1 78 ? -4.479 -5.013 -0.319 1.00 87.06 78 ASP A C 1
ATOM 631 O O . ASP A 1 78 ? -4.505 -4.473 0.797 1.00 87.06 78 ASP A O 1
ATOM 635 N N . PRO A 1 79 ? -5.576 -5.637 -0.806 1.00 86.62 79 PRO A N 1
ATOM 636 C CA . PRO A 1 79 ? -6.833 -5.700 -0.065 1.00 86.62 79 PRO A CA 1
ATOM 637 C C . PRO A 1 79 ? -6.706 -6.438 1.273 1.00 86.62 79 PRO A C 1
ATOM 639 O O . PRO A 1 79 ? -7.449 -6.139 2.211 1.00 86.62 79 PRO A O 1
ATOM 642 N N . GLN A 1 80 ? -5.776 -7.396 1.387 1.00 88.75 80 GLN A N 1
ATOM 643 C CA . GLN A 1 80 ? -5.560 -8.144 2.625 1.00 88.75 80 GLN A CA 1
ATOM 644 C C . GLN A 1 80 ? -4.868 -7.277 3.677 1.00 88.75 80 GLN A C 1
ATOM 646 O O . GLN A 1 80 ? -5.280 -7.278 4.844 1.00 88.75 80 GLN A O 1
ATOM 651 N N . ALA A 1 81 ? -3.854 -6.507 3.272 1.00 87.56 81 ALA A N 1
ATOM 652 C CA . ALA A 1 81 ? -3.200 -5.541 4.150 1.00 87.56 81 ALA A CA 1
ATOM 653 C C . ALA A 1 81 ? -4.209 -4.495 4.646 1.00 87.56 81 ALA A C 1
ATOM 655 O O . ALA A 1 81 ? -4.350 -4.298 5.854 1.00 87.56 81 ALA A O 1
ATOM 656 N N . MET A 1 82 ? -5.006 -3.923 3.740 1.00 89.81 82 MET A N 1
ATOM 657 C CA . MET A 1 82 ? -6.060 -2.968 4.090 1.00 89.81 82 MET A CA 1
ATOM 658 C C . MET A 1 82 ? -7.075 -3.554 5.085 1.00 89.81 82 MET A C 1
ATOM 660 O O . MET A 1 82 ? -7.380 -2.931 6.104 1.00 89.81 82 MET A O 1
ATOM 664 N N . GLY A 1 83 ? -7.583 -4.765 4.832 1.00 88.81 83 GLY A N 1
ATOM 665 C CA . GLY A 1 83 ? -8.531 -5.433 5.729 1.00 88.81 83 GLY A CA 1
ATOM 666 C C . GLY A 1 83 ? -7.949 -5.691 7.123 1.00 88.81 83 GLY A C 1
ATOM 667 O O . GLY A 1 83 ? -8.639 -5.516 8.131 1.00 88.81 83 GLY A O 1
ATOM 668 N N . THR A 1 84 ? -6.662 -6.040 7.192 1.00 91.19 84 THR A N 1
ATOM 669 C CA . THR A 1 84 ? -5.942 -6.240 8.458 1.00 91.19 84 THR A CA 1
ATOM 670 C C . THR A 1 84 ? -5.876 -4.949 9.267 1.00 91.19 84 THR A C 1
ATOM 672 O O . THR A 1 84 ? -6.186 -4.962 10.459 1.00 91.19 84 THR A O 1
ATOM 675 N N . VAL A 1 85 ? -5.544 -3.834 8.617 1.00 91.06 85 VAL A N 1
ATOM 676 C CA . VAL A 1 85 ? -5.428 -2.523 9.264 1.00 91.06 85 VAL A CA 1
ATOM 677 C C . VAL A 1 85 ? -6.794 -2.030 9.745 1.00 91.06 85 VAL A C 1
ATOM 679 O O . VAL A 1 85 ? -6.920 -1.599 10.887 1.00 91.06 85 VAL A O 1
ATOM 682 N N . ILE A 1 86 ? -7.853 -2.175 8.940 1.00 90.56 86 ILE A N 1
ATOM 683 C CA . ILE A 1 86 ? -9.223 -1.826 9.359 1.00 90.56 86 ILE A CA 1
ATOM 684 C C . ILE A 1 86 ? -9.643 -2.640 10.587 1.00 90.56 86 ILE A C 1
ATOM 686 O O . ILE A 1 86 ? -10.225 -2.093 11.524 1.00 90.56 86 ILE A O 1
ATOM 690 N N . ARG A 1 87 ? -9.337 -3.943 10.616 1.00 90.94 87 ARG A N 1
ATOM 691 C CA . ARG A 1 87 ? -9.619 -4.798 11.777 1.00 90.94 87 ARG A CA 1
ATOM 692 C C . ARG A 1 87 ? -8.873 -4.322 13.024 1.00 90.94 87 ARG A C 1
ATOM 694 O O . ARG A 1 87 ? -9.460 -4.312 14.102 1.00 90.94 87 ARG A O 1
ATOM 701 N N . GLN A 1 88 ? -7.612 -3.918 12.882 1.00 90.50 88 GLN A N 1
ATOM 702 C CA . GLN A 1 88 ? -6.826 -3.375 13.991 1.00 90.50 88 GLN A CA 1
ATOM 703 C C . GLN A 1 88 ? -7.426 -2.066 14.517 1.00 90.50 88 GLN A C 1
ATOM 705 O O . GLN A 1 88 ? -7.693 -1.980 15.714 1.00 90.50 88 GLN A O 1
ATOM 710 N N . ILE A 1 89 ? -7.782 -1.125 13.636 1.00 90.69 89 ILE A N 1
ATOM 711 C CA . ILE A 1 89 ? -8.464 0.124 14.020 1.00 90.69 89 ILE A CA 1
ATOM 712 C C . ILE A 1 89 ? -9.746 -0.180 14.813 1.00 90.69 89 ILE A C 1
ATOM 714 O O . ILE A 1 89 ? -9.975 0.388 15.880 1.00 90.69 89 ILE A O 1
ATOM 718 N N . LYS A 1 90 ? -10.573 -1.123 14.342 1.00 90.00 90 LYS A N 1
ATOM 719 C CA . LYS A 1 90 ? -11.795 -1.543 15.053 1.00 90.00 90 LYS A CA 1
ATOM 720 C C . LYS A 1 90 ? -11.506 -2.111 16.443 1.00 90.00 90 LYS A C 1
ATOM 722 O O . LYS A 1 90 ? -12.234 -1.817 17.395 1.00 90.00 90 LYS A O 1
ATOM 727 N N . SER A 1 91 ? -10.452 -2.916 16.564 1.00 89.62 91 SER A N 1
ATOM 728 C CA . SER A 1 91 ? -10.048 -3.489 17.848 1.00 89.62 91 SER A CA 1
ATOM 729 C C . SER A 1 91 ? -9.578 -2.416 18.832 1.00 89.62 91 SER A C 1
ATOM 731 O O . SER A 1 91 ? -10.001 -2.433 19.984 1.00 89.62 91 SER A O 1
ATOM 733 N N . GLU A 1 92 ? -8.801 -1.429 18.378 1.00 88.44 92 GLU A N 1
ATOM 734 C CA . GLU A 1 92 ? -8.325 -0.325 19.219 1.00 88.44 92 GLU A CA 1
ATOM 735 C C . GLU A 1 92 ? -9.473 0.562 19.707 1.00 88.44 92 GLU A C 1
ATOM 737 O O . GLU A 1 92 ? -9.555 0.856 20.901 1.00 88.44 92 GLU A O 1
ATOM 742 N N . ILE A 1 93 ? -10.414 0.910 18.821 1.00 87.75 93 ILE A N 1
ATOM 743 C CA . ILE A 1 93 ? -11.622 1.668 19.186 1.00 87.75 93 ILE A CA 1
ATOM 744 C C . ILE A 1 93 ? -12.411 0.940 20.284 1.00 87.75 93 ILE A C 1
ATOM 746 O O . ILE A 1 93 ? -12.896 1.572 21.222 1.00 87.75 93 ILE A O 1
ATOM 750 N N . THR A 1 94 ? -12.531 -0.386 20.187 1.00 86.81 94 THR A N 1
ATOM 751 C CA . THR A 1 94 ? -13.265 -1.194 21.171 1.00 86.81 94 THR A CA 1
ATOM 752 C C . THR A 1 94 ? -12.536 -1.236 22.518 1.00 86.81 94 THR A C 1
ATOM 754 O O . THR A 1 94 ? -13.157 -1.038 23.562 1.00 86.81 94 THR A O 1
ATOM 757 N N . THR A 1 95 ? -11.214 -1.432 22.510 1.00 87.25 95 THR A N 1
ATOM 758 C CA . THR A 1 95 ? -10.388 -1.492 23.727 1.00 87.25 95 THR A CA 1
ATOM 759 C C . THR A 1 95 ? -10.426 -0.183 24.516 1.00 87.25 95 THR A C 1
ATOM 761 O O . THR A 1 95 ? -10.684 -0.209 25.718 1.00 87.25 95 THR A O 1
ATOM 764 N N . LEU A 1 96 ? -10.251 0.965 23.851 1.00 83.62 96 LEU A N 1
ATOM 765 C CA . LEU A 1 96 ? -10.250 2.289 24.495 1.00 83.62 96 LEU A CA 1
ATOM 766 C C . LEU A 1 96 ? -11.579 2.634 25.184 1.00 83.62 96 LEU A C 1
ATOM 768 O O . LEU A 1 96 ? -11.626 3.415 26.136 1.00 83.62 96 LEU A O 1
ATOM 772 N N . GLN A 1 97 ? -12.686 2.071 24.708 1.00 73.38 97 GLN A N 1
ATOM 773 C CA . GLN A 1 97 ? -13.998 2.306 25.305 1.00 73.38 97 GLN A CA 1
ATOM 774 C C . GLN A 1 97 ? -14.204 1.487 26.578 1.00 73.38 97 GLN A C 1
ATOM 776 O O . GLN A 1 97 ? -14.787 1.999 27.530 1.00 73.38 97 GLN A O 1
ATOM 781 N N . ASN A 1 98 ? -13.677 0.262 26.620 1.00 74.75 98 ASN A N 1
ATOM 782 C CA . ASN A 1 98 ? -13.738 -0.582 27.812 1.00 74.75 98 ASN A CA 1
ATOM 783 C C . ASN A 1 98 ? -12.871 -0.024 28.953 1.00 74.75 98 ASN A C 1
ATOM 785 O O . ASN A 1 98 ? -13.244 -0.131 30.120 1.00 74.75 98 ASN A O 1
ATOM 789 N N . THR A 1 99 ? -11.745 0.619 28.630 1.00 71.94 99 THR A N 1
ATOM 790 C CA . THR A 1 99 ? -10.901 1.293 29.629 1.00 71.94 99 THR A CA 1
ATOM 791 C C . THR A 1 99 ? -11.540 2.587 30.135 1.00 71.94 99 THR A C 1
ATOM 793 O O . THR A 1 99 ? -11.478 2.873 31.326 1.00 71.94 99 THR A O 1
ATOM 796 N N . SER A 1 100 ? -12.229 3.333 29.265 1.00 59.50 100 SER A N 1
ATOM 797 C CA . SER A 1 100 ? -12.921 4.578 29.638 1.00 59.50 100 SER A CA 1
ATOM 798 C C . SER A 1 100 ? -14.109 4.353 30.583 1.00 59.50 100 SER A C 1
ATOM 800 O O . SER A 1 100 ? -14.440 5.239 31.357 1.00 59.50 100 SER A O 1
ATOM 802 N N . SER A 1 101 ? -14.744 3.176 30.564 1.00 54.06 101 SER A N 1
ATOM 803 C CA . SER A 1 101 ? -15.807 2.822 31.519 1.00 54.06 101 SER A CA 1
ATOM 804 C C . SER A 1 101 ? -15.309 2.412 32.911 1.00 54.06 101 SER A C 1
ATOM 806 O O . SER A 1 101 ? -16.132 2.141 33.779 1.00 54.06 101 SER A O 1
ATOM 808 N N . SER A 1 102 ? -13.991 2.336 33.131 1.00 47.03 102 SER A N 1
ATOM 809 C CA . SER A 1 102 ? -13.396 1.801 34.364 1.00 47.03 102 SER A CA 1
ATOM 810 C C . SER A 1 102 ? -12.571 2.821 35.165 1.00 47.03 102 SER A C 1
ATOM 812 O O . SER A 1 102 ? -11.926 2.431 36.137 1.00 47.03 102 SER A O 1
ATOM 814 N N . SER A 1 103 ? -12.573 4.105 34.791 1.00 44.00 103 SER A N 1
ATOM 815 C CA . SER A 1 103 ? -11.748 5.144 35.437 1.00 44.00 103 SER A CA 1
ATOM 816 C C . SER A 1 103 ? -12.541 6.393 35.827 1.00 44.00 103 SER A C 1
ATOM 818 O O . SER A 1 103 ? -12.109 7.513 35.582 1.00 44.00 103 SER A O 1
ATOM 820 N N . GLU A 1 104 ? -13.688 6.199 36.476 1.00 42.94 104 GLU A N 1
ATOM 821 C CA . GLU A 1 104 ? -14.392 7.266 37.194 1.00 42.94 104 GLU A CA 1
ATOM 822 C C . GLU A 1 104 ? -14.034 7.159 38.691 1.00 42.94 104 GLU A C 1
ATOM 824 O O . GLU A 1 104 ? -14.797 6.620 39.492 1.00 42.94 104 GLU A O 1
ATOM 829 N N . SER A 1 105 ? -12.840 7.616 39.085 1.00 40.34 105 SER A N 1
ATOM 830 C CA . SER A 1 105 ? -12.539 7.900 40.494 1.00 40.34 105 SER A CA 1
ATOM 831 C C . SER A 1 105 ? -11.704 9.172 40.624 1.00 40.34 105 SER A C 1
ATOM 833 O O . SER A 1 105 ? -10.513 9.165 40.326 1.00 40.34 105 SER A O 1
ATOM 835 N N . SER A 1 106 ? -12.396 10.219 41.074 1.00 41.53 106 SER A N 1
ATOM 836 C CA . SER A 1 106 ? -11.952 11.357 41.884 1.00 41.53 106 SER A CA 1
ATOM 837 C C . SER A 1 106 ? -10.608 12.015 41.563 1.00 41.53 106 SER A C 1
ATOM 839 O O . SER A 1 106 ? -9.565 11.486 41.927 1.00 41.53 106 SER A O 1
ATOM 841 N N . ASP A 1 107 ? -10.657 13.268 41.105 1.00 31.03 107 ASP A N 1
ATOM 842 C CA . ASP A 1 107 ? -10.052 14.338 41.904 1.00 31.03 107 ASP A CA 1
ATOM 843 C C . ASP A 1 107 ? -10.751 15.680 41.649 1.00 31.03 107 ASP A C 1
ATOM 845 O O . ASP A 1 107 ? -11.135 16.010 40.526 1.00 31.03 107 ASP A O 1
ATOM 849 N N . SER A 1 108 ? -10.979 16.415 42.728 1.00 43.44 108 SER A N 1
ATOM 850 C CA . SER A 1 108 ? -11.714 17.674 42.778 1.00 43.44 108 SER A CA 1
ATOM 851 C C . SER A 1 108 ? -10.741 18.828 42.949 1.00 43.44 108 SER A C 1
ATOM 853 O O . SER A 1 108 ? -10.019 18.879 43.941 1.00 43.44 108 SER A O 1
ATOM 855 N N . SER A 1 109 ? -10.773 19.803 42.047 1.00 35.03 109 SER A N 1
ATOM 856 C CA . SER A 1 109 ? -10.250 21.149 42.295 1.00 35.03 109 SER A CA 1
ATOM 857 C C . SER A 1 109 ? -11.063 22.134 41.462 1.00 35.03 109 SER A C 1
ATOM 859 O O . SER A 1 109 ? -11.154 22.001 40.245 1.00 35.03 109 SER A O 1
ATOM 861 N N . ALA A 1 110 ? -11.735 23.053 42.151 1.00 44.72 110 ALA A N 1
ATOM 862 C CA . ALA A 1 110 ? -12.487 24.148 41.556 1.00 44.72 110 ALA A CA 1
ATOM 863 C C . ALA A 1 110 ? -11.521 25.236 41.070 1.00 44.72 110 ALA A C 1
ATOM 865 O O . ALA A 1 110 ? -10.579 25.528 41.792 1.00 44.72 110 ALA A O 1
ATOM 866 N N . GLU A 1 111 ? -11.759 25.792 39.879 1.00 41.41 111 GLU A N 1
ATOM 867 C CA . GLU A 1 111 ? -11.809 27.233 39.568 1.00 41.41 111 GLU A CA 1
ATOM 868 C C . GLU A 1 111 ? -12.308 27.420 38.110 1.00 41.41 111 GLU A C 1
ATOM 870 O O . GLU A 1 111 ? -11.945 26.645 37.229 1.00 41.41 111 GLU A O 1
ATOM 875 N N . ASP A 1 112 ? -13.154 28.441 37.910 1.00 43.75 112 ASP A N 1
ATOM 876 C CA . ASP A 1 112 ? -13.765 28.990 36.677 1.00 43.75 112 ASP A CA 1
ATOM 877 C C . ASP A 1 112 ? -14.620 28.082 35.752 1.00 43.75 112 ASP A C 1
ATOM 879 O O . ASP A 1 112 ? -14.254 26.950 35.436 1.00 43.75 112 ASP A O 1
ATOM 883 N N . PRO A 1 113 ? -15.783 28.562 35.241 1.00 49.84 113 PRO A N 1
ATOM 884 C CA . PRO A 1 113 ? -16.594 27.809 34.292 1.00 49.84 113 PRO A CA 1
ATOM 885 C C . PRO A 1 113 ? -15.957 27.897 32.901 1.00 49.84 113 PRO A C 1
ATOM 887 O O . PRO A 1 113 ? -16.457 28.579 32.004 1.00 49.84 113 PRO A O 1
ATOM 890 N N . GLU A 1 114 ? -14.842 27.196 32.711 1.00 51.12 114 GLU A N 1
ATOM 891 C CA . GLU A 1 114 ? -14.352 26.865 31.384 1.00 51.12 114 GLU A CA 1
ATOM 892 C C . GLU A 1 114 ? -15.494 26.151 30.657 1.00 51.12 114 GLU A C 1
ATOM 894 O O . GLU A 1 114 ? -16.046 25.157 31.139 1.00 51.12 114 GLU A O 1
ATOM 899 N N . PHE A 1 115 ? -15.944 26.729 29.541 1.00 55.47 115 PHE A N 1
ATOM 900 C CA . PHE A 1 115 ? -17.013 26.149 28.744 1.00 55.47 115 PHE A CA 1
ATOM 901 C C . PHE A 1 115 ? -16.505 24.824 28.178 1.00 55.47 115 PHE A C 1
ATOM 903 O O . PHE A 1 115 ? -15.914 24.771 27.099 1.00 55.47 115 PHE A O 1
ATOM 910 N N . ASP A 1 116 ? -16.714 23.747 28.931 1.00 70.12 116 ASP A N 1
ATOM 911 C CA . ASP A 1 116 ? -16.299 22.419 28.529 1.00 70.12 116 ASP A CA 1
ATOM 912 C C . ASP A 1 116 ? -17.206 21.967 27.382 1.00 70.12 116 ASP A C 1
ATOM 914 O O . ASP A 1 116 ? -18.305 21.425 27.562 1.00 70.12 116 ASP A O 1
ATOM 918 N N . LEU A 1 117 ? -16.721 22.213 26.163 1.00 68.88 117 LEU A N 1
ATOM 919 C CA . LEU A 1 117 ? -17.309 21.753 24.910 1.00 68.88 117 LEU A CA 1
ATOM 920 C C . LEU A 1 117 ? -17.656 20.261 24.979 1.00 68.88 117 LEU A C 1
ATOM 922 O O . LEU A 1 117 ? -18.649 19.835 24.386 1.00 68.88 117 LEU A O 1
ATOM 926 N N . ARG A 1 118 ? -16.884 19.465 25.731 1.00 54.53 118 ARG A N 1
ATOM 927 C CA . ARG A 1 118 ? -17.095 18.030 25.908 1.00 54.53 118 ARG A CA 1
ATOM 928 C C . ARG A 1 118 ? -18.270 17.742 26.834 1.00 54.53 118 ARG A C 1
ATOM 930 O O . ARG A 1 118 ? -19.098 16.899 26.483 1.00 54.53 118 ARG A O 1
ATOM 937 N N . ALA A 1 119 ? -18.399 18.444 27.959 1.00 71.50 119 ALA A N 1
ATOM 938 C CA . ALA A 1 119 ? -19.567 18.351 28.835 1.00 71.50 119 ALA A CA 1
ATOM 939 C C . ALA A 1 119 ? -20.845 18.807 28.119 1.00 71.50 119 ALA A C 1
ATOM 941 O O . ALA A 1 119 ? -21.865 18.112 28.169 1.00 71.50 119 ALA A O 1
ATOM 942 N N . HIS A 1 120 ? -20.785 19.919 27.382 1.00 73.12 120 HIS A N 1
ATOM 943 C CA . HIS A 1 120 ? -21.915 20.423 26.602 1.00 73.12 120 HIS A CA 1
ATOM 944 C C . HIS A 1 120 ? -22.320 19.445 25.483 1.00 73.12 120 HIS A C 1
ATOM 946 O O . HIS A 1 120 ? -23.504 19.137 25.315 1.00 73.12 120 HIS A O 1
ATOM 952 N N . HIS A 1 121 ? -21.344 18.874 24.768 1.00 70.81 121 HIS A N 1
ATOM 953 C CA . HIS A 1 121 ? -21.581 17.854 23.748 1.00 70.81 121 HIS A CA 1
ATOM 954 C C . HIS A 1 121 ? -22.165 16.561 24.334 1.00 70.81 121 HIS A C 1
ATOM 956 O O . HIS A 1 121 ? -23.142 16.043 23.791 1.00 70.81 121 HIS A O 1
ATOM 962 N N . LYS A 1 122 ? -21.637 16.063 25.466 1.00 73.81 122 LYS A N 1
ATOM 963 C CA . LYS A 1 122 ? -22.204 14.905 26.184 1.00 73.81 122 LYS A CA 1
ATOM 964 C C . LYS A 1 122 ? -23.669 15.163 26.533 1.00 73.81 122 LYS A C 1
ATOM 966 O O . LYS A 1 122 ? -24.523 14.328 26.239 1.00 73.81 122 LYS A O 1
ATOM 971 N N . LYS A 1 123 ? -23.980 16.340 27.081 1.00 75.44 123 LYS A N 1
ATOM 972 C CA . LYS A 1 123 ? -25.347 16.735 27.449 1.00 75.44 123 LYS A CA 1
ATOM 973 C C . LYS A 1 123 ? -26.285 16.686 26.238 1.00 75.44 123 LYS A C 1
ATOM 975 O O . LYS A 1 123 ? -27.315 16.025 26.301 1.00 75.44 123 LYS A O 1
ATOM 980 N N . LEU A 1 124 ? -25.890 17.272 25.107 1.00 68.56 124 LEU A N 1
ATOM 981 C CA . LEU A 1 124 ? -26.667 17.232 23.859 1.00 68.56 124 LEU A CA 1
ATOM 982 C C . LEU A 1 124 ? -26.820 15.816 23.275 1.00 68.56 124 LEU A C 1
ATOM 984 O O . LEU A 1 124 ? -27.883 15.481 22.749 1.00 68.56 124 LEU A O 1
ATOM 988 N N . ALA A 1 125 ? -25.786 14.979 23.372 1.00 57.47 125 ALA A N 1
ATOM 989 C CA . ALA A 1 125 ? -25.811 13.601 22.887 1.00 57.47 125 ALA A CA 1
ATOM 990 C C . ALA A 1 125 ? -26.763 12.707 23.704 1.00 57.47 125 ALA A C 1
ATOM 992 O O . ALA A 1 125 ? -27.403 11.817 23.140 1.00 57.47 125 ALA A O 1
ATOM 993 N N . HIS A 1 126 ? -26.907 12.963 25.008 1.00 55.94 126 HIS A N 1
ATOM 994 C CA . HIS A 1 126 ? -27.872 12.267 25.862 1.00 55.94 126 HIS A CA 1
ATOM 995 C C . HIS A 1 126 ? -29.310 12.755 25.640 1.00 55.94 126 HIS A C 1
ATOM 997 O O . HIS A 1 126 ? -30.217 11.927 25.559 1.00 55.94 126 HIS A O 1
ATOM 1003 N N . THR A 1 127 ? -29.534 14.057 25.436 1.00 54.50 127 THR A N 1
ATOM 1004 C CA . THR A 1 127 ? -30.882 14.606 25.192 1.00 54.50 127 THR A CA 1
ATOM 1005 C C . THR A 1 127 ? -31.481 14.145 23.856 1.00 54.50 127 THR A C 1
ATOM 1007 O O . THR A 1 127 ? -32.694 13.991 23.745 1.00 54.50 127 THR A O 1
ATOM 1010 N N . LYS A 1 128 ? -30.658 13.840 22.841 1.00 51.94 128 LYS A N 1
ATOM 1011 C CA . LYS A 1 128 ? -31.130 13.272 21.560 1.00 51.94 128 LYS A CA 1
ATOM 1012 C C . LYS A 1 128 ? -31.440 11.767 21.612 1.00 51.94 128 LYS A C 1
ATOM 1014 O O . LYS A 1 128 ? -31.920 11.213 20.627 1.00 51.94 128 LYS A O 1
ATOM 1019 N N . LYS A 1 129 ? -31.208 11.092 22.744 1.00 48.12 129 LYS A N 1
ATOM 1020 C CA . LYS A 1 129 ? -31.285 9.626 22.878 1.00 48.12 129 LYS A CA 1
ATOM 1021 C C . LYS A 1 129 ? -32.600 9.107 23.483 1.00 48.12 129 LYS A C 1
ATOM 1023 O O . LYS A 1 129 ? -32.607 8.042 24.087 1.00 48.12 129 LYS A O 1
ATOM 1028 N N . SER A 1 130 ? -33.714 9.819 23.283 1.00 41.97 130 SER A N 1
ATOM 1029 C CA . SER A 1 130 ? -35.070 9.253 23.447 1.00 41.97 130 SER A CA 1
ATOM 1030 C C . SER A 1 130 ? -35.577 8.550 22.173 1.00 41.97 130 SER A C 1
ATOM 1032 O O . SER A 1 130 ? -36.635 7.929 22.195 1.00 41.97 130 SER A O 1
ATOM 1034 N N . GLY A 1 131 ? -34.829 8.618 21.067 1.00 40.69 131 GLY A N 1
ATOM 1035 C CA . GLY A 1 131 ? -35.048 7.814 19.865 1.00 40.69 131 GLY A CA 1
ATOM 1036 C C . GLY A 1 131 ? -33.998 6.711 19.785 1.00 40.69 131 GLY A C 1
ATOM 1037 O O . GLY A 1 131 ? -32.843 6.952 19.448 1.00 40.69 131 GLY A O 1
ATOM 1038 N N . GLN A 1 132 ? -34.394 5.508 20.164 1.00 44.81 132 GLN A N 1
ATOM 1039 C CA . GLN A 1 132 ? -33.598 4.290 20.195 1.00 44.81 132 GLN A CA 1
ATOM 1040 C C . GLN A 1 132 ? -32.876 4.001 18.866 1.00 44.81 132 GLN A C 1
ATOM 1042 O O . GLN A 1 132 ? -33.507 3.628 17.888 1.00 44.81 132 GLN A O 1
ATOM 1047 N N . CYS A 1 133 ? -31.543 4.061 18.869 1.00 34.09 133 CYS A N 1
ATOM 1048 C CA . CYS A 1 133 ? -30.692 3.288 17.965 1.00 34.09 133 CYS A CA 1
ATOM 1049 C C . CYS A 1 133 ? -29.435 2.878 18.736 1.00 34.09 133 CYS A C 1
ATOM 1051 O O . CYS A 1 133 ? -28.653 3.717 19.190 1.00 34.09 133 CYS A O 1
ATOM 1053 N N . LYS A 1 134 ? -29.228 1.568 18.900 1.00 44.22 134 LYS A N 1
ATOM 1054 C CA . LYS A 1 134 ? -27.900 1.027 19.186 1.00 44.22 134 LYS A CA 1
ATOM 1055 C C . LYS A 1 134 ? -27.045 1.403 17.974 1.00 44.22 134 LYS A C 1
ATOM 1057 O O . LYS A 1 134 ? -27.120 0.713 16.964 1.00 44.22 134 LYS A O 1
ATOM 1062 N N . SER A 1 135 ? -26.325 2.529 18.026 1.00 47.25 135 SER A N 1
ATOM 1063 C CA . SER A 1 135 ? -25.324 2.843 17.004 1.00 47.25 135 SER A CA 1
ATOM 1064 C C . SER A 1 135 ? -24.333 1.690 17.034 1.00 47.25 135 SER A C 1
ATOM 1066 O O . SER A 1 135 ? -23.572 1.532 17.992 1.00 47.25 135 SER A O 1
ATOM 1068 N N . ASN A 1 136 ? -24.443 0.797 16.054 1.00 51.34 136 ASN A N 1
ATOM 1069 C CA . ASN A 1 136 ? -23.434 -0.209 15.813 1.00 51.34 136 ASN A CA 1
ATOM 1070 C C . ASN A 1 136 ? -22.154 0.595 15.563 1.00 51.34 136 ASN A C 1
ATOM 1072 O O . ASN A 1 136 ? -22.145 1.402 14.649 1.00 51.34 136 ASN A O 1
ATOM 1076 N N . LYS A 1 137 ? -21.128 0.522 16.411 1.00 55.88 137 LYS A N 1
ATOM 1077 C CA . LYS A 1 137 ? -19.973 1.448 16.341 1.00 55.88 137 LYS A CA 1
ATOM 1078 C C . LYS A 1 137 ? -19.058 1.145 15.157 1.00 55.88 137 LYS A C 1
ATOM 1080 O O . LYS A 1 137 ? -18.392 2.035 14.637 1.00 55.88 137 LYS A O 1
ATOM 1085 N N . ASP A 1 138 ? -19.152 -0.083 14.650 1.00 57.53 138 ASP A N 1
ATOM 1086 C CA . ASP A 1 138 ? -18.770 -0.417 13.284 1.00 57.53 138 ASP A CA 1
ATOM 1087 C C . ASP A 1 138 ? -19.372 0.562 12.273 1.00 57.53 138 ASP A C 1
ATOM 1089 O O . ASP A 1 138 ? -18.711 0.911 11.306 1.00 57.53 138 ASP A O 1
ATOM 1093 N N . SER A 1 139 ? -20.595 1.044 12.499 1.00 64.31 139 SER A N 1
ATOM 1094 C CA . SER A 1 139 ? -21.257 2.004 11.623 1.00 64.31 139 SER A CA 1
ATOM 1095 C C . SER A 1 139 ? -20.547 3.343 11.555 1.00 64.31 139 SER A C 1
ATOM 1097 O O . SER A 1 139 ? -20.575 3.891 10.475 1.00 64.31 139 SER A O 1
ATOM 1099 N N . GLU A 1 140 ? -19.862 3.851 12.587 1.00 81.75 140 GLU A N 1
ATOM 1100 C CA . GLU A 1 140 ? -19.190 5.161 12.482 1.00 81.75 140 GLU A CA 1
ATOM 1101 C C . GLU A 1 140 ? -17.928 5.074 11.619 1.00 81.75 140 GLU A C 1
ATOM 1103 O O . GLU A 1 140 ? -17.761 5.856 10.682 1.00 81.75 140 GLU A O 1
ATOM 1108 N N . LEU A 1 141 ? -17.070 4.075 11.868 1.00 83.62 141 LEU A N 1
ATOM 1109 C CA . LEU A 1 141 ? -15.902 3.832 11.018 1.00 83.62 141 LEU A CA 1
ATOM 1110 C C . LEU A 1 141 ? -16.339 3.434 9.603 1.00 83.62 141 LEU A C 1
ATOM 1112 O O . LEU A 1 141 ? -15.813 3.967 8.630 1.00 83.62 141 LEU A O 1
ATOM 1116 N N . ASN A 1 142 ? -17.325 2.544 9.463 1.00 83.94 142 ASN A N 1
ATOM 1117 C CA . ASN A 1 142 ? -17.857 2.169 8.153 1.00 83.94 142 ASN A CA 1
ATOM 1118 C C . ASN A 1 142 ? -18.522 3.372 7.455 1.00 83.94 142 ASN A C 1
ATOM 1120 O O . ASN A 1 142 ? -18.354 3.525 6.251 1.00 83.94 142 ASN A O 1
ATOM 1124 N N . GLN A 1 143 ? -19.215 4.254 8.182 1.00 86.25 143 GLN A N 1
ATOM 1125 C CA . GLN A 1 143 ? -19.822 5.481 7.655 1.00 86.25 143 GLN A CA 1
ATOM 1126 C C . GLN A 1 143 ? -18.737 6.432 7.152 1.00 86.25 143 GLN A C 1
ATOM 1128 O O . GLN A 1 143 ? -18.834 6.923 6.028 1.00 86.25 143 GLN A O 1
ATOM 1133 N N . TYR A 1 144 ? -17.667 6.629 7.923 1.00 86.81 144 TYR A N 1
ATOM 1134 C CA . TYR A 1 144 ? -16.504 7.413 7.512 1.00 86.81 144 TYR A CA 1
ATOM 1135 C C . TYR A 1 144 ? -15.835 6.851 6.245 1.00 86.81 144 TYR A C 1
ATOM 1137 O O . TYR A 1 144 ? -15.559 7.596 5.296 1.00 86.81 144 TYR A O 1
ATOM 1145 N N . LEU A 1 145 ? -15.613 5.533 6.206 1.00 84.38 145 LEU A N 1
ATOM 1146 C CA . LEU A 1 145 ? -15.022 4.849 5.055 1.00 84.38 145 LEU A CA 1
ATOM 1147 C C . LEU A 1 145 ? -15.937 4.918 3.822 1.00 84.38 145 LEU A C 1
ATOM 1149 O O . LEU A 1 145 ? -15.433 5.082 2.716 1.00 84.38 145 LEU A O 1
ATOM 1153 N N . SER A 1 146 ? -17.261 4.866 4.011 1.00 83.19 146 SER A N 1
ATOM 1154 C CA . SER A 1 146 ? -18.257 4.941 2.930 1.00 83.19 146 SER A CA 1
ATOM 1155 C C . SER A 1 146 ? -18.493 6.349 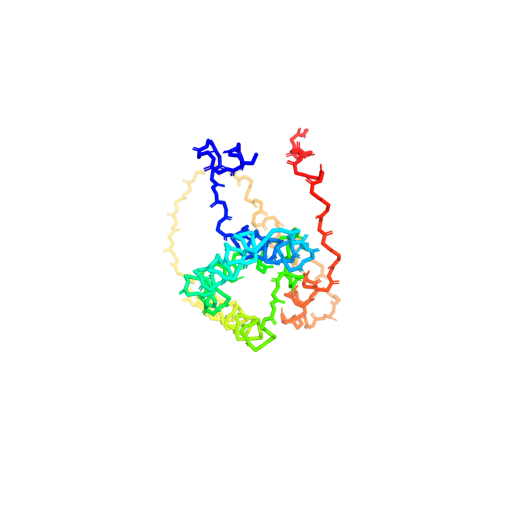2.376 1.00 83.19 146 SER A C 1
ATOM 1157 O O . SER A 1 146 ? -18.984 6.494 1.258 1.00 83.19 146 SER A O 1
ATOM 1159 N N . ALA A 1 147 ? -18.161 7.397 3.137 1.00 84.44 147 ALA A N 1
ATOM 1160 C CA . ALA A 1 147 ? -18.282 8.773 2.669 1.00 84.44 147 ALA A CA 1
ATOM 1161 C C . ALA A 1 147 ? -17.387 9.010 1.432 1.00 84.44 147 ALA A C 1
ATOM 1163 O O . ALA A 1 147 ? -16.389 8.310 1.249 1.00 84.44 147 ALA A O 1
ATOM 1164 N N . PRO A 1 148 ? -17.648 10.023 0.593 1.00 81.50 148 PRO A N 1
ATOM 1165 C CA . PRO A 1 148 ? -16.710 10.415 -0.457 1.00 81.50 148 PRO A CA 1
ATOM 1166 C C . PRO A 1 148 ? -15.401 10.972 0.130 1.00 81.50 148 PRO A C 1
ATOM 1168 O O . PRO A 1 148 ? -15.336 11.405 1.286 1.00 81.50 148 PRO A O 1
ATOM 1171 N N . VAL A 1 149 ? -14.320 10.907 -0.645 1.00 79.88 149 VAL A N 1
ATOM 1172 C CA . VAL A 1 149 ? -13.023 11.504 -0.285 1.00 79.88 149 VAL A CA 1
ATOM 1173 C C . VAL A 1 149 ? -13.117 13.032 -0.345 1.00 79.88 149 VAL A C 1
ATOM 1175 O O . VAL A 1 149 ? -13.773 13.575 -1.233 1.00 79.88 149 VAL A O 1
ATOM 1178 N N . ARG A 1 150 ? -12.486 13.739 0.604 1.00 73.88 150 ARG A N 1
ATOM 1179 C CA . ARG A 1 150 ? -12.471 15.213 0.606 1.00 73.88 150 ARG A CA 1
ATOM 1180 C C . ARG A 1 150 ? -11.567 15.748 -0.505 1.00 73.88 150 ARG A C 1
ATOM 1182 O O . ARG A 1 150 ? -10.456 15.257 -0.694 1.00 73.88 150 ARG A O 1
ATOM 1189 N N . ASN A 1 151 ? -12.025 16.786 -1.203 1.00 61.81 151 ASN A N 1
ATOM 1190 C CA . ASN A 1 151 ? -11.255 17.431 -2.266 1.00 61.81 151 ASN A CA 1
ATOM 1191 C C . ASN A 1 151 ? -9.960 18.050 -1.714 1.00 61.81 151 ASN A C 1
ATOM 1193 O O . ASN A 1 151 ? -9.976 18.719 -0.684 1.00 61.81 151 ASN A O 1
ATOM 1197 N N . LEU A 1 152 ? -8.844 17.913 -2.441 1.00 54.75 152 LEU A N 1
ATOM 1198 C CA . LEU A 1 1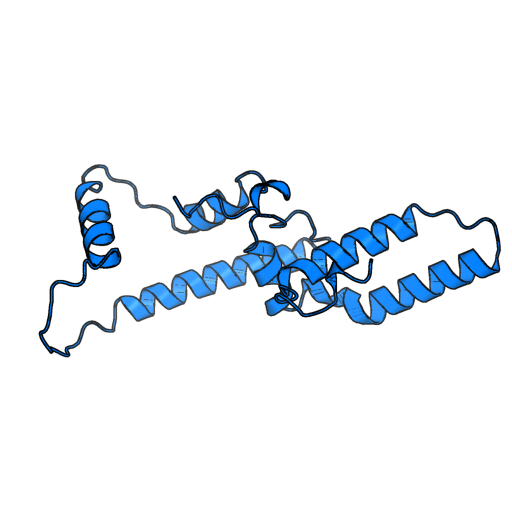52 ? -7.547 18.488 -2.040 1.00 54.75 152 LEU A CA 1
ATOM 1199 C C . LEU A 1 152 ? -7.569 20.025 -1.899 1.00 54.75 152 LEU A C 1
ATOM 1201 O 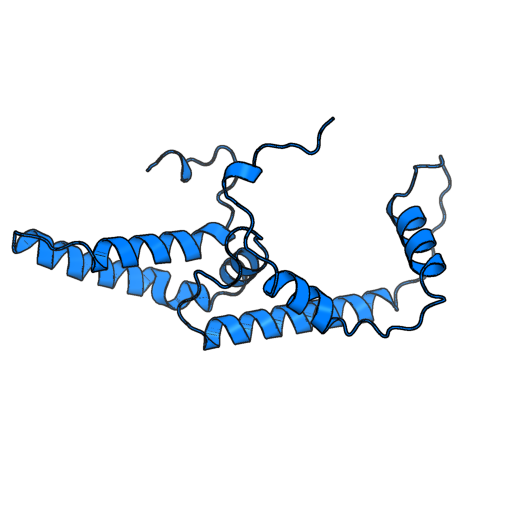O . LEU A 1 152 ? -6.731 20.582 -1.197 1.00 54.75 152 LEU A O 1
ATOM 1205 N N . LYS A 1 153 ? -8.531 20.706 -2.538 1.00 55.56 153 LYS A N 1
ATOM 1206 C CA . LYS A 1 153 ? -8.711 22.167 -2.465 1.00 55.56 153 LYS A CA 1
ATOM 1207 C C . LYS A 1 153 ? -9.406 22.654 -1.185 1.00 55.56 153 LYS A C 1
ATOM 1209 O O . LYS A 1 153 ? -9.300 23.833 -0.877 1.00 55.56 153 LYS A O 1
ATOM 1214 N N . ASP A 1 154 ? -10.035 21.764 -0.416 1.00 51.84 154 ASP A N 1
ATOM 1215 C CA . ASP A 1 154 ? -10.684 22.101 0.866 1.00 51.84 154 ASP A CA 1
ATOM 1216 C C . ASP A 1 154 ? -9.692 22.187 2.043 1.00 51.84 154 ASP A C 1
ATOM 1218 O O . ASP A 1 154 ? -10.087 22.361 3.193 1.00 51.84 154 ASP A O 1
ATOM 1222 N N . GLY A 1 155 ? -8.386 22.062 1.776 1.00 46.44 155 GLY A N 1
ATOM 1223 C CA . GLY A 1 155 ? -7.320 22.214 2.771 1.00 46.44 155 GLY A CA 1
ATOM 1224 C C . GLY A 1 155 ? -6.956 23.664 3.110 1.00 46.44 155 GLY A C 1
ATOM 1225 O O . GLY A 1 155 ? -5.997 23.881 3.846 1.00 46.44 155 GLY A O 1
ATOM 1226 N N . SER A 1 156 ? -7.681 24.654 2.581 1.00 40.12 156 SER A N 1
ATOM 1227 C CA . SER A 1 156 ? -7.626 26.020 3.100 1.00 40.12 156 SER A CA 1
ATOM 1228 C C . SER A 1 156 ? -8.515 26.088 4.338 1.00 40.12 156 SER A C 1
ATOM 1230 O O . SER A 1 156 ? -9.688 25.732 4.280 1.00 40.12 156 SER A O 1
ATOM 1232 N N . LEU A 1 157 ? -7.930 26.497 5.462 1.00 48.56 157 LEU A N 1
ATOM 1233 C CA . LEU A 1 157 ? -8.560 26.737 6.759 1.00 48.56 157 LEU A CA 1
ATOM 1234 C C . LEU A 1 157 ? -9.800 27.651 6.650 1.00 48.56 157 LEU A C 1
ATOM 1236 O O . LEU A 1 157 ? -9.743 28.835 6.955 1.00 48.56 157 LEU A O 1
ATOM 1240 N N . GLY A 1 158 ? -10.944 27.094 6.252 1.00 41.12 158 GLY A N 1
ATOM 1241 C CA . GLY A 1 158 ? -12.254 27.751 6.289 1.00 41.12 158 GLY A CA 1
ATOM 1242 C C . GLY A 1 158 ? -12.945 27.669 7.655 1.00 41.12 158 GLY A C 1
ATOM 1243 O O . GLY A 1 158 ? -14.103 28.051 7.773 1.00 41.12 158 GLY A O 1
ATOM 1244 N N . TYR A 1 159 ? -12.253 27.161 8.680 1.00 40.22 159 TYR A N 1
ATOM 1245 C CA . TYR A 1 159 ? -12.750 27.035 10.054 1.00 40.22 159 TYR A CA 1
ATOM 1246 C C . TYR A 1 159 ? -12.010 27.981 11.008 1.00 40.22 159 TYR A C 1
ATOM 1248 O O . TYR A 1 159 ? -11.613 27.590 12.097 1.00 40.22 159 TYR A O 1
ATOM 1256 N N . LEU A 1 160 ? -11.791 29.222 10.580 1.00 42.94 160 LEU A N 1
ATOM 1257 C CA . LEU A 1 160 ? -11.553 30.357 11.468 1.00 42.94 160 LEU A CA 1
ATOM 1258 C C . LEU A 1 160 ? -12.308 31.546 10.874 1.00 42.94 160 LEU A C 1
ATOM 1260 O O . LEU A 1 160 ? -11.789 32.270 10.024 1.00 42.94 160 LEU A O 1
ATOM 1264 N N . LYS A 1 161 ? -13.563 31.701 11.283 1.00 33.03 161 LYS A N 1
ATOM 1265 C CA . LYS A 1 161 ? -14.275 32.967 11.194 1.00 33.03 161 LYS A CA 1
ATOM 1266 C C . LYS A 1 161 ? -14.965 33.218 12.520 1.00 33.03 161 LYS A C 1
ATOM 1268 O O . LYS A 1 161 ? -15.488 32.227 13.075 1.00 33.03 161 LYS A O 1
#

pLDDT: mean 73.48, std 19.2, range [31.03, 94.12]

Secondary structure (DSSP, 8-state):
--TTTSSSS---GGGHHHHHHHHHHHHHH---SSHHHHHHHHHHHHHHHHHHTTGGGSHHHHHHHHTSTTTTTTT---HHHHHHHHHHHHHHHHHHHHHHTT--------------HHHHHHHHHHHTTTS-----THHHHHHHHHSPPPPGGGGS-----

Radius of gyration: 22.26 Å; chains: 1; bounding box: 54×41×69 Å